Protein AF-A0A133UG66-F1 (afdb_monomer)

Mean predicted aligned error: 9.72 Å

Foldseek 3Di:
DPVVVVVVVVVLVVQLVVLVVDDLVVLVVLCVVLVHPPSPPDDSNRSSVSNSVSVPVSPPPPPPPPD

Secondary structure (DSSP, 8-state):
--HHHHHHHHHHHHHHHHHHTS-HHHHHHHHHHTT--SGGG--HHHHHHHHHHHTTTTTTGGGSS--

Solvent-accessible surface area (backbone atoms only — not comparable to full-atom values): 4239 Å² total; per-residue (Å²): 137,61,71,69,56,60,57,44,55,62,52,51,59,57,50,52,52,61,49,66,75,44,49,65,68,54,49,52,46,53,33,52,77,66,70,57,77,80,62,88,82,48,53,62,67,56,42,44,51,53,46,60,64,46,73,78,50,76,86,66,70,88,73,76,85,80,126

Organism: NCBI:txid1698263

Sequence (67 aa):
MEILEEVKERLETGKNQLLEERTVKELRQMAREKNLSGYSNLRKAELIDLISENCSKEEIRTRERAT

Radius of gyration: 13.73 Å; Cα contacts (8 Å, |Δi|>4): 33; chains: 1; bounding box: 37×26×31 Å

Nearest PDB structures (foldseek):
  2a8v-assembly2_B  TM=9.203E-01  e=1.591E+00  unclassified
  7x2r-assembly1_D  TM=9.008E-01  e=3.890E+00  Escherichia coli 'BL21-Gold(DE3)pLysS AG'
  1en7-assembly1_B  TM=8.277E-01  e=5.905E+00  Tequatrovirus T4

InterPro domains:
  IPR011112 Rho termination factor-like, N-terminal [PF07498] (19-58)
  IPR011112 Rho termination factor-like, N-terminal [SM00959] (18-60)
  IPR036269 Rho termination factor, N-terminal domain superfamily [SSF68912] (19-57)

pLDDT: mean 75.19, std 15.56, range [46.41, 91.69]

Structure (mmCIF, N/CA/C/O backbone):
data_AF-A0A133UG66-F1
#
_entry.id   AF-A0A133UG66-F1
#
loop_
_atom_site.group_PDB
_atom_site.id
_atom_site.type_symbol
_atom_site.label_atom_id
_atom_site.label_alt_id
_atom_site.label_comp_id
_atom_site.label_asym_id
_atom_site.label_entity_id
_atom_site.label_seq_id
_atom_site.pdbx_PDB_ins_code
_atom_site.Cartn_x
_atom_site.Cartn_y
_atom_site.Cartn_z
_atom_site.occupancy
_atom_site.B_iso_or_equiv
_atom_site.auth_seq_id
_atom_site.auth_comp_id
_atom_site.auth_asym_id
_atom_site.auth_atom_id
_atom_site.pdbx_PDB_model_num
ATOM 1 N N . MET A 1 1 ? -27.055 -0.379 8.431 1.00 52.38 1 MET A N 1
ATOM 2 C CA . MET A 1 1 ? -25.578 -0.413 8.513 1.00 52.38 1 MET A CA 1
ATOM 3 C C . MET A 1 1 ? -24.999 -0.094 7.129 1.00 52.38 1 MET A C 1
ATOM 5 O O . MET A 1 1 ? -24.117 -0.796 6.682 1.00 52.38 1 MET A O 1
ATOM 9 N N . GLU A 1 2 ? -25.495 0.954 6.452 1.00 59.28 2 GLU A N 1
ATOM 10 C CA . GLU A 1 2 ? -25.119 1.299 5.058 1.00 59.28 2 GLU A CA 1
ATOM 11 C C . GLU A 1 2 ? -24.146 2.485 4.977 1.00 59.28 2 GLU A C 1
ATOM 13 O O . GLU A 1 2 ? -23.289 2.535 4.106 1.00 59.28 2 GLU A O 1
ATOM 18 N N . ILE A 1 3 ? -24.201 3.409 5.944 1.00 65.94 3 ILE A N 1
ATOM 19 C CA . ILE A 1 3 ? -23.385 4.638 5.925 1.00 65.94 3 ILE A CA 1
ATOM 20 C C . ILE A 1 3 ? -21.881 4.332 6.053 1.00 65.94 3 ILE A C 1
ATOM 22 O O . ILE A 1 3 ? -21.047 5.058 5.520 1.00 65.94 3 ILE A O 1
ATOM 26 N N . LEU A 1 4 ? -21.515 3.256 6.755 1.00 57.97 4 LEU A N 1
ATOM 27 C CA . LEU A 1 4 ? -20.109 2.905 6.977 1.00 57.97 4 LEU A CA 1
ATOM 28 C C . LEU A 1 4 ? -19.433 2.317 5.733 1.00 57.97 4 LEU A C 1
ATOM 30 O O . LEU A 1 4 ? -18.225 2.474 5.596 1.00 57.97 4 LEU A O 1
ATOM 34 N N . GLU A 1 5 ? -20.178 1.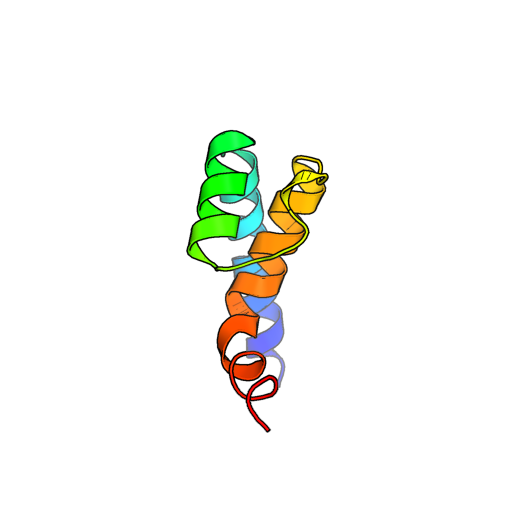661 4.843 1.00 59.97 5 GLU A N 1
ATOM 35 C CA . GLU A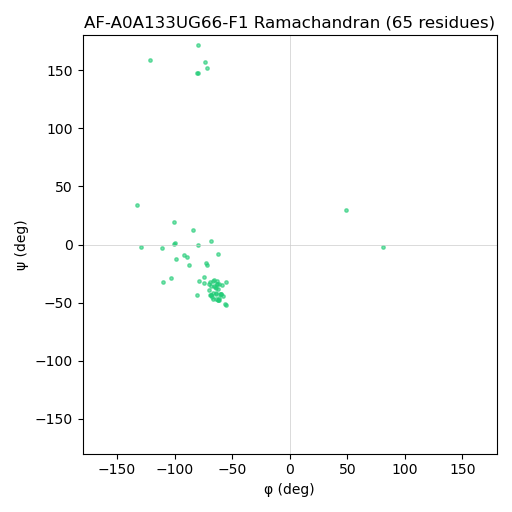 1 5 ? -19.610 1.009 3.657 1.00 59.97 5 GLU A CA 1
ATOM 36 C C . GLU A 1 5 ? -19.357 2.032 2.539 1.00 59.97 5 GLU A C 1
ATOM 38 O O . GLU A 1 5 ? -18.253 2.105 2.001 1.0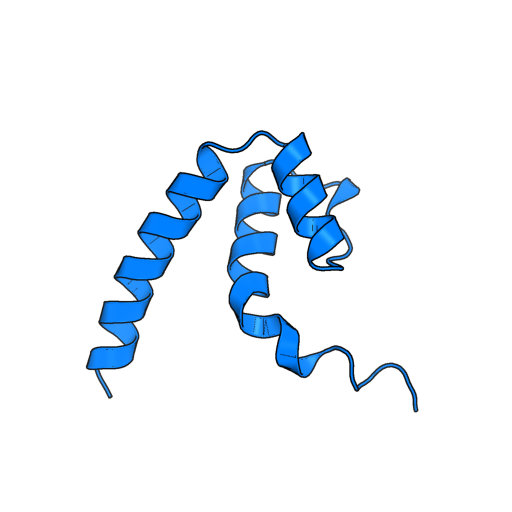0 59.97 5 GLU A O 1
ATOM 43 N N . GLU A 1 6 ? -20.306 2.942 2.313 1.00 60.97 6 GLU A N 1
ATOM 44 C CA . GLU A 1 6 ? -20.203 3.991 1.288 1.00 60.97 6 GLU A CA 1
ATOM 45 C C . GLU A 1 6 ? -19.132 5.055 1.615 1.00 60.97 6 GLU A C 1
ATOM 47 O O . GLU A 1 6 ? -18.407 5.539 0.741 1.00 60.97 6 GLU A O 1
ATOM 52 N N . VAL A 1 7 ? -18.963 5.406 2.897 1.00 66.81 7 VAL A N 1
ATOM 53 C CA . VAL A 1 7 ? -17.894 6.328 3.336 1.00 66.81 7 VAL A CA 1
ATOM 54 C C . VAL A 1 7 ? -16.512 5.682 3.209 1.00 66.81 7 VAL A C 1
ATOM 56 O O . VAL A 1 7 ? -15.529 6.370 2.919 1.00 66.81 7 VAL A O 1
ATOM 59 N N . LYS A 1 8 ? -16.423 4.364 3.400 1.00 65.06 8 LYS A N 1
ATOM 60 C CA . LYS A 1 8 ? -15.168 3.621 3.287 1.00 65.06 8 LYS A CA 1
ATOM 61 C C . LYS A 1 8 ? -14.675 3.585 1.842 1.00 65.06 8 LYS A C 1
ATOM 63 O O . LYS A 1 8 ? -13.507 3.883 1.607 1.00 65.06 8 LYS A O 1
ATOM 68 N N . GLU A 1 9 ? -15.569 3.344 0.887 1.00 62.12 9 GLU A N 1
ATOM 69 C CA . GLU A 1 9 ? -15.240 3.306 -0.542 1.00 62.12 9 GLU A CA 1
ATOM 70 C C . GLU A 1 9 ? -14.651 4.639 -1.040 1.00 62.12 9 GLU A C 1
ATOM 72 O O . GLU A 1 9 ? -13.612 4.657 -1.704 1.00 62.12 9 GLU A O 1
ATOM 77 N N . ARG A 1 10 ? -15.228 5.775 -0.613 1.00 65.50 10 ARG A N 1
ATOM 78 C CA . ARG A 1 10 ? -14.714 7.127 -0.921 1.00 65.50 10 ARG A CA 1
ATOM 79 C C . ARG A 1 10 ? -13.324 7.404 -0.343 1.00 65.50 10 ARG A C 1
ATOM 81 O O . ARG A 1 10 ? -12.540 8.143 -0.938 1.00 65.50 10 ARG A O 1
ATOM 88 N N . LEU A 1 11 ? -13.016 6.848 0.829 1.00 63.00 11 LEU A N 1
ATOM 89 C CA . LEU A 1 11 ? -11.708 7.002 1.472 1.00 63.00 11 LEU A CA 1
ATOM 90 C C . LEU A 1 11 ? -10.650 6.075 0.861 1.00 63.00 11 LEU A C 1
ATOM 92 O O . LEU A 1 11 ? -9.474 6.442 0.827 1.00 63.00 11 LEU A O 1
ATOM 96 N N . GLU A 1 12 ? -11.044 4.897 0.376 1.00 64.75 12 GLU A N 1
ATOM 97 C CA . GLU A 1 12 ? -10.131 3.952 -0.273 1.00 64.75 12 GLU A CA 1
ATOM 98 C C . GLU A 1 12 ? -9.657 4.458 -1.642 1.00 64.75 12 GLU A C 1
ATOM 100 O O . GLU A 1 12 ? -8.461 4.389 -1.935 1.00 64.75 12 GLU A O 1
ATOM 105 N N . THR A 1 13 ?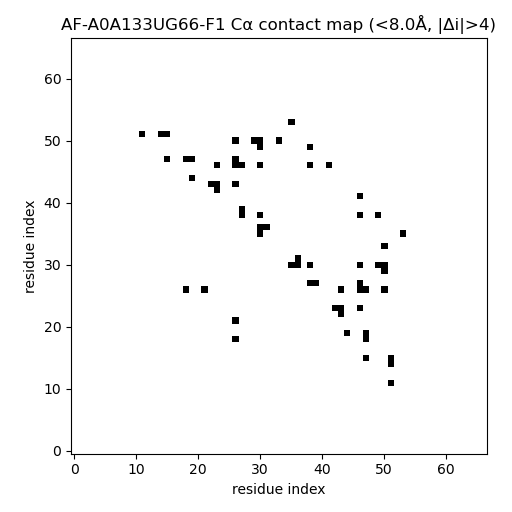 -10.530 5.091 -2.435 1.00 65.19 13 THR A N 1
ATOM 106 C CA . THR A 1 13 ? -10.135 5.638 -3.749 1.00 65.19 13 THR A CA 1
ATOM 107 C C . THR A 1 13 ? -9.098 6.757 -3.629 1.00 65.19 13 THR A C 1
ATOM 109 O O . THR A 1 13 ? -8.120 6.780 -4.377 1.00 65.19 13 THR A O 1
ATOM 112 N N . GLY A 1 14 ? -9.269 7.669 -2.665 1.00 68.25 14 GLY A N 1
ATOM 113 C CA . GLY A 1 14 ? -8.330 8.776 -2.447 1.00 68.25 14 GLY A CA 1
ATOM 114 C C . GLY A 1 14 ? -6.972 8.329 -1.893 1.00 68.25 14 GLY A C 1
ATOM 115 O O . GLY A 1 14 ? -5.935 8.888 -2.250 1.00 68.25 14 GLY A O 1
ATOM 116 N N . LYS A 1 15 ? -6.947 7.285 -1.054 1.00 72.75 15 LYS A N 1
ATOM 117 C CA . LYS A 1 15 ? -5.700 6.733 -0.499 1.00 72.75 15 LYS A CA 1
ATOM 118 C C . LYS A 1 15 ? -4.839 6.062 -1.563 1.00 72.75 15 LYS A C 1
ATOM 120 O O . LYS A 1 15 ? -3.632 6.293 -1.584 1.00 72.75 15 LYS A O 1
ATOM 125 N N . ASN A 1 16 ? -5.438 5.273 -2.453 1.00 76.69 16 ASN A N 1
ATOM 126 C CA . ASN A 1 16 ? -4.682 4.586 -3.499 1.00 76.69 16 ASN A CA 1
ATOM 127 C C . ASN A 1 16 ? -4.068 5.571 -4.503 1.00 76.69 16 ASN A C 1
ATOM 129 O O . ASN A 1 16 ? -2.934 5.368 -4.923 1.00 76.69 16 ASN A O 1
ATOM 133 N N . GLN A 1 17 ? -4.753 6.677 -4.819 1.00 78.81 17 GLN A N 1
ATOM 134 C CA . GLN A 1 17 ? -4.201 7.735 -5.676 1.00 78.81 17 GLN A CA 1
ATOM 135 C C . GLN A 1 17 ? -2.940 8.367 -5.068 1.00 78.81 17 GLN A C 1
ATOM 137 O O . GLN A 1 17 ? -1.914 8.455 -5.737 1.00 78.81 17 GLN A O 1
ATOM 142 N N . LEU A 1 18 ? -2.972 8.706 -3.775 1.00 81.56 18 LEU A N 1
ATOM 143 C CA . LEU A 1 18 ? -1.806 9.254 -3.072 1.00 81.56 18 LEU A CA 1
ATOM 144 C C . LEU A 1 18 ? -0.633 8.267 -3.010 1.00 81.56 18 LEU A C 1
ATOM 146 O O . LEU A 1 18 ? 0.523 8.682 -3.034 1.00 81.56 18 LEU A O 1
ATOM 150 N N . LEU A 1 19 ? -0.913 6.965 -2.903 1.00 85.00 19 LEU A N 1
ATOM 151 C CA . LEU A 1 19 ? 0.108 5.915 -2.908 1.00 85.00 19 LEU A CA 1
ATOM 152 C C . LEU A 1 19 ? 0.672 5.672 -4.322 1.00 85.00 19 LEU A C 1
ATOM 154 O O . LEU A 1 19 ? 1.863 5.404 -4.469 1.00 85.00 19 LEU A O 1
ATOM 158 N N . GLU A 1 20 ? -0.143 5.824 -5.367 1.00 84.56 20 GLU A N 1
ATOM 159 C CA . GLU A 1 20 ? 0.289 5.771 -6.769 1.00 84.56 20 GLU A CA 1
ATOM 160 C C . GLU A 1 20 ? 1.211 6.941 -7.145 1.00 84.56 20 GLU A C 1
ATOM 162 O O . GLU A 1 20 ? 2.128 6.770 -7.947 1.00 84.56 20 GLU A O 1
ATOM 167 N N . GLU A 1 21 ? 1.049 8.117 -6.545 1.00 88.00 21 GLU A N 1
ATOM 168 C CA . GLU A 1 21 ? 1.969 9.243 -6.763 1.00 88.00 21 GLU A CA 1
ATOM 169 C C . GLU A 1 21 ? 3.338 9.033 -6.097 1.00 88.00 21 GLU A C 1
ATOM 171 O O . GLU A 1 21 ? 4.323 9.681 -6.459 1.00 88.00 21 GLU A O 1
ATOM 176 N N . ARG A 1 22 ? 3.433 8.097 -5.144 1.00 88.50 22 ARG A N 1
ATOM 177 C CA . ARG A 1 22 ? 4.681 7.791 -4.443 1.00 88.50 22 ARG A CA 1
ATOM 178 C C . ARG A 1 22 ? 5.585 6.889 -5.258 1.00 88.50 22 ARG A C 1
ATOM 180 O O . ARG A 1 22 ? 5.180 5.986 -5.995 1.00 88.50 22 ARG A O 1
ATOM 187 N N . THR A 1 23 ? 6.879 7.103 -5.069 1.00 91.56 23 THR A N 1
ATOM 188 C CA . THR A 1 23 ? 7.891 6.238 -5.660 1.00 91.56 23 THR A CA 1
ATOM 189 C C . THR A 1 23 ? 7.952 4.892 -4.940 1.00 91.56 23 THR A C 1
ATOM 191 O O . THR A 1 23 ? 7.648 4.765 -3.757 1.00 91.56 23 THR A O 1
ATOM 194 N N . VAL A 1 24 ? 8.458 3.867 -5.630 1.00 90.69 24 VAL A N 1
ATOM 195 C CA . VAL A 1 24 ? 8.692 2.536 -5.039 1.00 90.69 24 VAL A CA 1
ATOM 196 C C . VAL A 1 24 ? 9.577 2.610 -3.783 1.00 90.69 24 VAL A C 1
ATOM 198 O O . VAL A 1 24 ? 9.406 1.810 -2.867 1.00 90.69 24 VAL A O 1
ATOM 201 N N . LYS A 1 25 ? 10.521 3.560 -3.720 1.00 91.19 25 LYS A N 1
ATOM 202 C CA . LYS A 1 25 ? 11.371 3.768 -2.536 1.00 91.19 25 LYS A CA 1
ATOM 203 C C . LYS A 1 25 ? 10.560 4.270 -1.343 1.00 91.19 25 LYS A C 1
ATOM 205 O O . LYS A 1 25 ? 10.693 3.710 -0.261 1.00 91.19 25 LYS A O 1
ATOM 210 N N . GLU A 1 26 ? 9.712 5.272 -1.556 1.00 91.31 26 GLU A N 1
ATOM 211 C CA . GLU A 1 26 ? 8.828 5.807 -0.517 1.00 91.31 26 GLU A CA 1
ATOM 212 C C . GLU A 1 26 ? 7.814 4.763 -0.052 1.00 91.31 26 GLU A C 1
ATOM 214 O O . GLU A 1 26 ? 7.638 4.583 1.146 1.00 91.31 26 GLU A O 1
ATOM 219 N N . LEU A 1 27 ? 7.224 3.993 -0.969 1.00 91.38 27 LEU A N 1
ATOM 220 C CA . LEU A 1 27 ? 6.313 2.904 -0.612 1.00 91.38 27 LEU A CA 1
ATOM 221 C C .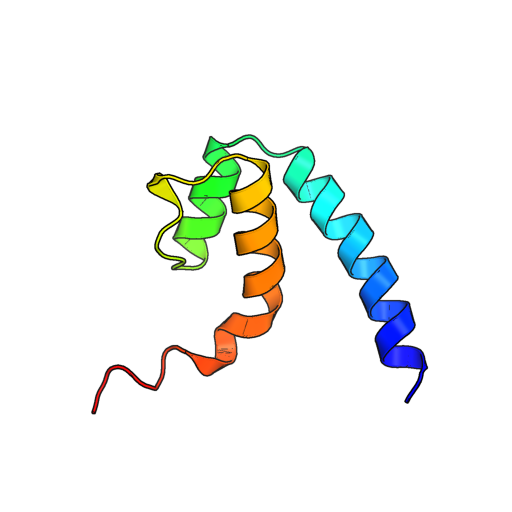 LEU A 1 27 ? 7.008 1.840 0.253 1.00 91.38 27 LEU A C 1
ATOM 223 O O . LEU A 1 27 ? 6.467 1.404 1.265 1.00 91.38 27 LEU A O 1
ATOM 227 N N . ARG A 1 28 ? 8.249 1.457 -0.071 1.00 91.31 28 ARG A N 1
ATOM 228 C CA . ARG A 1 28 ? 9.036 0.545 0.782 1.00 91.31 28 ARG A CA 1
ATOM 229 C C . ARG A 1 28 ? 9.350 1.154 2.144 1.00 91.31 28 ARG A C 1
ATOM 231 O O . ARG A 1 28 ? 9.355 0.431 3.136 1.00 91.31 28 ARG A O 1
ATOM 238 N N . GLN A 1 29 ? 9.617 2.456 2.198 1.00 91.50 29 GLN A N 1
ATOM 239 C CA . GLN A 1 29 ? 9.829 3.156 3.460 1.00 91.50 29 GLN A CA 1
ATOM 240 C C . GLN A 1 29 ? 8.559 3.137 4.311 1.00 91.50 29 GLN A C 1
ATOM 242 O O . GLN A 1 29 ? 8.631 2.716 5.458 1.00 91.50 29 GLN A O 1
ATOM 247 N N . MET A 1 30 ? 7.400 3.451 3.733 1.00 88.62 30 MET A N 1
ATOM 248 C CA . MET A 1 30 ? 6.111 3.374 4.423 1.00 88.62 30 MET A CA 1
ATOM 249 C C . MET A 1 30 ? 5.811 1.953 4.913 1.00 88.62 30 MET A C 1
ATOM 251 O O . MET A 1 30 ? 5.378 1.768 6.047 1.00 88.62 30 MET A O 1
ATOM 255 N N . ALA A 1 31 ? 6.083 0.932 4.094 1.00 89.06 31 ALA A N 1
ATOM 256 C CA . ALA A 1 31 ? 5.936 -0.465 4.498 1.00 89.06 31 ALA A CA 1
ATOM 257 C C . ALA A 1 31 ? 6.868 -0.830 5.667 1.00 89.06 31 ALA A C 1
ATOM 259 O O . ALA A 1 31 ? 6.466 -1.554 6.575 1.00 89.06 31 ALA A O 1
ATOM 260 N N . ARG A 1 32 ? 8.096 -0.298 5.680 1.00 88.56 32 ARG A N 1
ATOM 261 C CA . ARG A 1 32 ? 9.047 -0.469 6.784 1.00 88.56 32 ARG A CA 1
ATOM 262 C C . ARG A 1 32 ? 8.592 0.246 8.055 1.00 88.56 32 ARG A C 1
ATOM 264 O O . ARG A 1 32 ? 8.680 -0.343 9.126 1.00 88.56 32 ARG A O 1
ATOM 271 N N . GLU A 1 33 ? 8.120 1.485 7.947 1.00 87.44 33 GLU A N 1
ATOM 272 C CA . GLU A 1 33 ? 7.599 2.269 9.077 1.00 87.44 33 GLU A CA 1
ATOM 273 C C . GLU A 1 33 ? 6.381 1.593 9.715 1.00 87.44 33 GLU A C 1
ATOM 275 O O . GLU A 1 33 ? 6.228 1.608 10.932 1.00 87.44 33 GLU A O 1
ATOM 280 N N . LYS A 1 34 ? 5.575 0.915 8.895 1.00 83.44 34 LYS A N 1
ATOM 281 C CA . LYS A 1 34 ? 4.434 0.086 9.304 1.00 83.44 34 LYS A CA 1
ATOM 282 C C . LYS A 1 34 ? 4.804 -1.345 9.706 1.00 83.44 34 LYS A C 1
ATOM 284 O O . LYS A 1 34 ? 3.939 -2.208 9.773 1.00 83.44 34 LYS A O 1
ATOM 289 N N . ASN A 1 35 ? 6.094 -1.639 9.895 1.00 85.38 35 ASN A N 1
ATOM 290 C CA . ASN A 1 35 ? 6.600 -2.968 10.266 1.00 85.38 35 ASN A CA 1
ATOM 291 C C . ASN A 1 35 ? 6.051 -4.125 9.401 1.00 85.38 35 ASN A C 1
ATOM 293 O O . ASN A 1 35 ? 5.940 -5.268 9.856 1.00 85.38 35 ASN A O 1
ATOM 297 N N . LEU A 1 36 ? 5.719 -3.851 8.136 1.00 85.31 36 LEU A N 1
ATOM 298 C CA . LEU A 1 36 ? 5.228 -4.863 7.210 1.00 85.31 36 LEU A CA 1
ATOM 299 C C . LEU A 1 36 ? 6.387 -5.781 6.826 1.00 85.31 36 LEU A C 1
ATOM 301 O O . LEU A 1 36 ? 7.549 -5.387 6.821 1.00 85.31 36 LEU A O 1
ATOM 305 N N . SER A 1 37 ? 6.090 -7.030 6.497 1.00 84.38 37 SER A N 1
ATOM 306 C CA . SER A 1 37 ? 7.092 -8.007 6.058 1.00 84.38 37 SER A CA 1
ATOM 307 C C . SER A 1 37 ? 6.736 -8.524 4.668 1.00 84.38 37 SER A C 1
ATOM 309 O O . SER A 1 37 ? 5.604 -8.377 4.219 1.00 84.38 37 SER A O 1
ATOM 311 N N . GLY A 1 38 ? 7.720 -9.058 3.941 1.00 85.94 38 GLY A N 1
ATOM 312 C CA . GLY A 1 38 ? 7.517 -9.559 2.574 1.00 85.94 38 GLY A CA 1
ATOM 313 C C . GLY A 1 38 ? 7.522 -8.490 1.473 1.00 85.94 38 GLY A C 1
ATOM 314 O O . GLY A 1 38 ? 7.485 -8.840 0.299 1.00 85.94 38 GLY A O 1
ATOM 315 N N . TYR A 1 39 ? 7.664 -7.203 1.811 1.00 89.69 39 TYR A N 1
ATOM 316 C CA . TYR A 1 39 ? 7.605 -6.098 0.843 1.00 89.69 39 TYR A CA 1
ATOM 317 C C . TYR A 1 39 ? 8.837 -5.977 -0.078 1.00 89.69 39 TYR A C 1
ATOM 319 O O . TYR A 1 39 ? 8.790 -5.293 -1.101 1.00 89.69 39 TYR A O 1
ATOM 327 N N . SER A 1 40 ? 9.960 -6.626 0.248 1.00 85.44 40 SER A N 1
ATOM 328 C CA . SER A 1 40 ? 11.219 -6.505 -0.507 1.00 85.44 40 SER A CA 1
ATOM 329 C C . SER A 1 40 ? 11.123 -7.016 -1.949 1.00 85.44 40 SER A C 1
ATOM 331 O O . SER A 1 40 ? 11.749 -6.437 -2.834 1.00 85.44 40 SER A O 1
ATOM 333 N N . ASN A 1 41 ? 10.282 -8.018 -2.210 1.00 88.44 41 ASN A N 1
ATOM 334 C CA . ASN A 1 41 ? 10.110 -8.607 -3.544 1.00 88.44 41 ASN A CA 1
ATOM 335 C C . ASN A 1 41 ? 8.866 -8.089 -4.284 1.00 88.44 41 ASN A C 1
ATOM 337 O O . ASN A 1 41 ? 8.598 -8.511 -5.406 1.00 88.44 41 ASN A O 1
ATOM 341 N N . LEU A 1 42 ? 8.109 -7.175 -3.671 1.00 90.88 42 LEU A N 1
ATOM 342 C CA . LEU A 1 42 ? 6.865 -6.666 -4.235 1.00 90.88 42 LEU A CA 1
ATOM 343 C C . LEU A 1 42 ? 7.106 -5.597 -5.306 1.00 90.88 42 LEU A C 1
ATOM 345 O O . LEU A 1 42 ? 8.073 -4.820 -5.262 1.00 90.88 42 LEU A O 1
ATOM 349 N N . ARG A 1 43 ? 6.194 -5.579 -6.284 1.00 91.69 43 ARG A N 1
ATOM 350 C CA . ARG A 1 43 ? 6.081 -4.528 -7.303 1.00 91.69 43 ARG A CA 1
ATOM 351 C C . ARG A 1 43 ? 5.353 -3.317 -6.721 1.00 91.69 43 ARG A C 1
ATOM 353 O O . ARG A 1 43 ? 4.838 -3.370 -5.613 1.00 91.69 43 ARG A O 1
ATOM 360 N N . LYS A 1 44 ? 5.324 -2.211 -7.467 1.00 89.44 44 LYS A N 1
ATOM 361 C CA . LYS A 1 44 ? 4.694 -0.964 -7.013 1.00 89.44 44 LYS A CA 1
ATOM 362 C C . LYS A 1 44 ? 3.226 -1.168 -6.613 1.00 89.44 44 LYS A C 1
ATOM 364 O O . LYS A 1 44 ? 2.890 -0.830 -5.492 1.00 89.44 44 LYS A O 1
ATOM 369 N N . ALA A 1 45 ? 2.414 -1.770 -7.485 1.00 89.50 45 ALA A N 1
ATOM 370 C CA . ALA A 1 45 ? 1.004 -2.058 -7.204 1.00 89.50 45 ALA A CA 1
ATOM 371 C C . ALA A 1 45 ? 0.841 -2.911 -5.933 1.00 89.50 45 ALA A C 1
ATOM 373 O O . ALA A 1 45 ? 0.199 -2.492 -4.983 1.00 89.50 45 ALA A O 1
ATOM 374 N N . GLU A 1 46 ? 1.5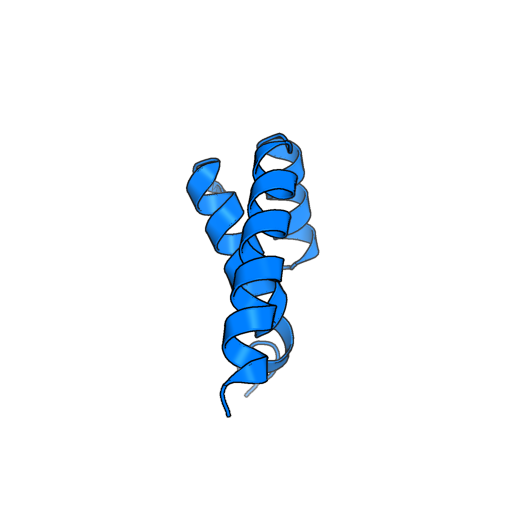77 -4.020 -5.846 1.00 89.62 46 GLU A N 1
ATOM 375 C CA . GLU A 1 46 ? 1.572 -4.899 -4.669 1.00 89.62 46 GLU A CA 1
ATOM 376 C C . GLU A 1 46 ? 1.993 -4.189 -3.365 1.00 89.62 46 GLU A C 1
ATOM 378 O O . GLU A 1 46 ? 1.498 -4.505 -2.288 1.00 89.62 46 GLU A O 1
ATOM 383 N N . LEU A 1 47 ? 2.929 -3.230 -3.432 1.00 90.56 47 LEU A N 1
ATOM 384 C CA . LEU A 1 47 ? 3.298 -2.403 -2.279 1.00 90.56 47 LEU A CA 1
ATOM 385 C C . LEU A 1 47 ? 2.140 -1.498 -1.854 1.00 90.56 47 LEU A C 1
ATOM 387 O O . LEU A 1 47 ? 1.906 -1.348 -0.658 1.00 90.56 47 LEU A O 1
ATOM 391 N N . ILE A 1 48 ? 1.440 -0.896 -2.816 1.00 90.56 48 ILE A N 1
ATOM 392 C CA . ILE A 1 48 ? 0.283 -0.030 -2.569 1.00 90.56 48 ILE A CA 1
ATOM 393 C C . ILE A 1 48 ? -0.827 -0.838 -1.903 1.00 90.56 48 ILE 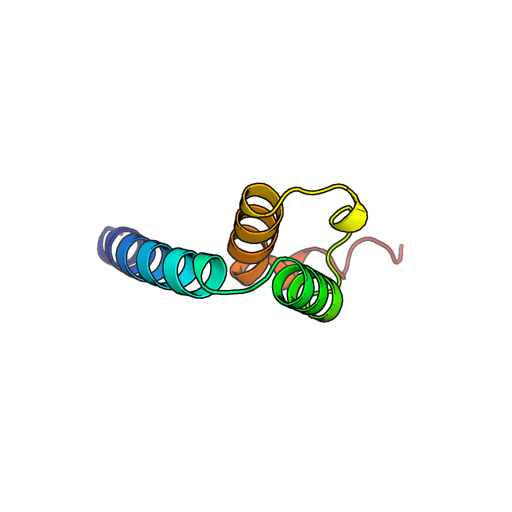A C 1
ATOM 395 O O . ILE A 1 48 ? -1.316 -0.418 -0.856 1.00 90.56 48 ILE A O 1
ATOM 399 N N . ASP A 1 49 ? -1.139 -2.019 -2.435 1.00 88.81 49 ASP A N 1
ATOM 400 C CA . ASP A 1 49 ? -2.151 -2.917 -1.876 1.00 88.81 49 ASP A CA 1
ATOM 401 C C . ASP A 1 49 ? -1.774 -3.351 -0.458 1.00 88.81 49 ASP A C 1
ATOM 403 O O . ASP A 1 49 ? -2.559 -3.186 0.476 1.00 88.81 49 ASP A O 1
ATOM 407 N N . LEU A 1 50 ? -0.527 -3.789 -0.246 1.00 87.88 50 LEU A N 1
ATOM 408 C CA . LEU A 1 50 ? -0.043 -4.189 1.075 1.00 87.88 50 LEU A CA 1
ATOM 409 C C . LEU A 1 50 ? -0.160 -3.047 2.098 1.00 87.88 50 LEU A C 1
ATOM 411 O O . LEU A 1 50 ? -0.588 -3.268 3.235 1.00 87.88 50 LEU A O 1
ATOM 415 N N . ILE A 1 51 ? 0.231 -1.830 1.713 1.00 88.31 51 ILE A N 1
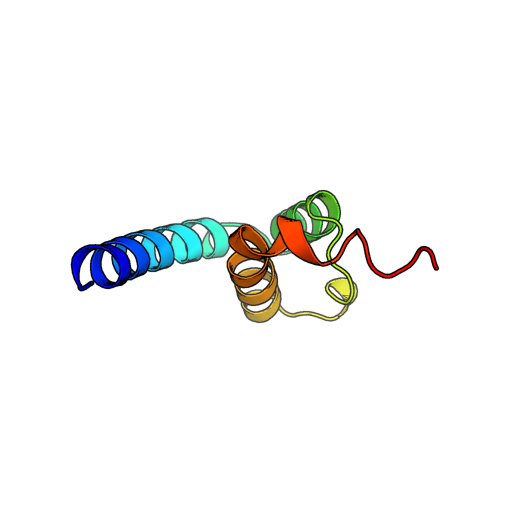ATOM 416 C CA . ILE A 1 51 ? 0.178 -0.650 2.582 1.00 88.31 51 ILE A CA 1
ATOM 417 C C . ILE A 1 51 ? -1.272 -0.245 2.845 1.00 88.31 51 ILE A C 1
ATOM 419 O O . ILE A 1 51 ? -1.608 0.038 3.994 1.00 88.31 51 ILE A O 1
ATOM 423 N N . SER A 1 52 ? -2.124 -0.239 1.818 1.00 86.12 52 SER A N 1
ATOM 424 C CA . SER A 1 52 ? -3.542 0.119 1.912 1.00 86.12 52 SER A CA 1
ATOM 425 C C . SER A 1 52 ? -4.292 -0.851 2.827 1.00 86.12 52 SER A C 1
ATOM 427 O O . SER A 1 52 ? -4.929 -0.432 3.796 1.00 86.12 52 SER A O 1
ATOM 429 N N . GLU A 1 53 ? -4.089 -2.155 2.632 1.00 84.50 53 GLU A N 1
ATOM 430 C CA . GLU A 1 53 ? -4.712 -3.204 3.435 1.00 84.50 53 GLU A CA 1
ATOM 431 C C . GLU A 1 53 ? -4.273 -3.205 4.901 1.00 84.50 53 GLU A C 1
ATOM 433 O O . GLU A 1 53 ? -5.075 -3.513 5.789 1.00 84.50 53 GLU A O 1
ATOM 438 N N . ASN A 1 54 ? -3.002 -2.901 5.177 1.00 80.88 54 ASN A N 1
ATOM 439 C CA . ASN A 1 54 ? -2.477 -2.900 6.544 1.00 80.88 54 ASN A CA 1
ATOM 440 C C . ASN A 1 54 ? -2.627 -1.540 7.237 1.00 80.88 54 ASN A C 1
ATOM 442 O O . ASN A 1 54 ? -2.532 -1.476 8.459 1.00 80.88 54 ASN A O 1
ATOM 446 N N . CYS A 1 55 ? -2.986 -0.475 6.513 1.00 67.12 55 CYS A N 1
ATOM 447 C CA . CYS A 1 55 ? -3.308 0.834 7.088 1.00 67.12 55 CYS A CA 1
ATOM 448 C C . CYS A 1 55 ? -4.534 0.819 8.025 1.00 67.12 55 CYS A C 1
ATOM 450 O O . CYS A 1 55 ? -4.812 1.823 8.675 1.00 67.12 55 CYS A O 1
ATOM 452 N N . SER A 1 56 ? -5.276 -0.292 8.103 1.00 56.12 56 SER A N 1
ATOM 453 C CA . SER A 1 56 ? -6.426 -0.455 9.008 1.00 56.12 56 SER A CA 1
ATOM 454 C C . SER A 1 56 ? -6.390 -1.728 9.865 1.00 56.12 56 SER A C 1
ATOM 456 O O . SER A 1 56 ? -7.287 -1.923 10.677 1.00 56.12 56 SER A O 1
ATOM 458 N N . LYS A 1 57 ? -5.377 -2.595 9.715 1.00 50.03 57 LYS A N 1
ATOM 459 C CA . LYS A 1 57 ? -5.307 -3.914 10.387 1.00 50.03 57 LYS A CA 1
ATOM 460 C C 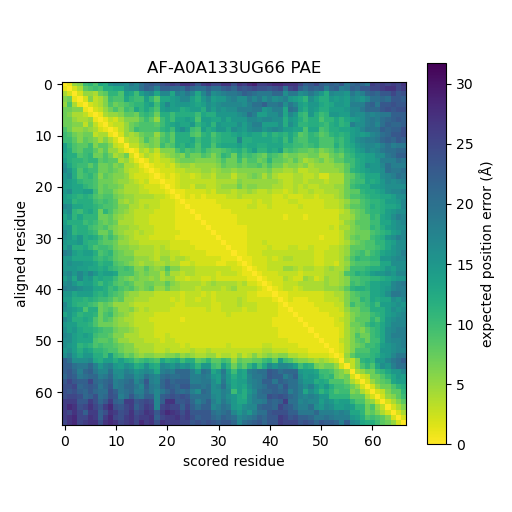. LYS A 1 57 ? -4.215 -4.009 11.472 1.00 50.03 57 LYS A C 1
ATOM 462 O O . LYS A 1 57 ? -4.111 -5.045 12.128 1.00 50.03 57 LYS A O 1
ATOM 467 N N . GLU A 1 58 ? -3.413 -2.959 11.679 1.00 52.53 58 GLU A N 1
ATOM 468 C CA . GLU A 1 58 ? -2.243 -2.957 12.584 1.00 52.53 58 GLU A CA 1
ATOM 469 C C . GLU A 1 58 ? -2.551 -3.050 14.093 1.00 52.53 58 GLU A C 1
ATOM 471 O O . GLU A 1 58 ? -1.624 -3.076 14.895 1.00 52.53 58 GLU A O 1
ATOM 476 N N . GLU A 1 59 ? -3.810 -3.185 14.514 1.00 50.62 59 GLU A N 1
ATOM 477 C CA . GLU A 1 59 ? -4.138 -3.309 15.943 1.00 50.62 59 GLU A CA 1
ATOM 478 C C . GLU A 1 59 ? -4.203 -4.764 16.454 1.00 50.62 59 GLU A C 1
ATOM 480 O O . GLU A 1 59 ? -4.275 -4.987 17.660 1.00 50.62 59 GLU A O 1
ATOM 485 N N . ILE A 1 60 ? -4.148 -5.778 15.571 1.00 51.50 60 ILE A N 1
ATOM 486 C CA . ILE A 1 60 ? -4.481 -7.170 15.955 1.00 51.50 60 ILE A CA 1
ATOM 487 C C . ILE A 1 60 ? -3.271 -8.128 15.984 1.00 51.50 60 ILE A C 1
ATOM 489 O O . ILE A 1 60 ? -3.224 -9.027 16.819 1.00 51.50 60 ILE A O 1
ATOM 493 N N . ARG A 1 61 ? -2.248 -7.963 15.131 1.00 49.91 61 ARG A N 1
ATOM 494 C CA . ARG A 1 61 ? -1.215 -9.014 14.938 1.00 49.91 61 ARG A CA 1
ATOM 495 C C . ARG A 1 61 ? -0.015 -8.981 15.888 1.00 49.91 61 ARG A C 1
ATOM 497 O O . ARG A 1 61 ? 0.683 -9.986 16.005 1.00 49.91 61 ARG A O 1
ATOM 504 N N . THR A 1 62 ? 0.259 -7.876 16.573 1.00 48.81 62 THR A N 1
ATOM 505 C CA . THR A 1 62 ? 1.458 -7.747 17.427 1.00 48.81 62 THR A CA 1
ATOM 506 C C . THR A 1 62 ? 1.331 -8.416 18.801 1.00 48.81 62 THR A C 1
ATOM 508 O O . THR A 1 62 ? 2.304 -8.428 19.550 1.00 48.81 62 THR A O 1
ATOM 511 N N . ARG A 1 63 ? 0.188 -9.044 19.125 1.00 52.25 63 ARG A N 1
ATOM 512 C CA . ARG A 1 63 ? -0.027 -9.754 20.401 1.00 52.25 63 ARG A CA 1
ATOM 513 C C . ARG A 1 63 ? 0.156 -11.279 20.368 1.00 52.25 63 ARG A C 1
ATOM 515 O O . ARG A 1 63 ? 0.270 -11.861 21.437 1.00 52.25 63 ARG A O 1
ATOM 522 N N . GLU A 1 64 ? 0.250 -11.930 19.204 1.00 53.56 64 GLU A N 1
ATOM 523 C CA . GLU A 1 64 ? 0.224 -13.411 19.124 1.00 53.56 64 GLU A CA 1
ATOM 524 C C . GLU A 1 64 ? 1.594 -14.104 18.953 1.00 53.56 64 GLU A C 1
ATOM 526 O O . GLU A 1 64 ? 1.655 -15.327 18.904 1.00 53.56 64 GLU A O 1
ATOM 531 N N . ARG A 1 65 ? 2.719 -13.372 18.892 1.00 49.97 65 ARG A N 1
ATOM 532 C CA . ARG A 1 65 ? 4.075 -13.974 18.786 1.00 49.97 65 ARG A CA 1
ATOM 533 C C . ARG A 1 65 ? 4.865 -14.032 20.106 1.00 49.97 65 ARG A C 1
ATOM 535 O O . ARG A 1 65 ? 6.088 -14.130 20.061 1.00 49.97 65 ARG A O 1
ATOM 542 N N . ALA A 1 66 ? 4.204 -13.928 21.260 1.00 46.62 66 ALA A N 1
ATOM 543 C CA . ALA A 1 66 ? 4.870 -13.907 22.572 1.00 46.62 66 ALA A CA 1
ATOM 544 C C . ALA A 1 66 ? 4.241 -14.849 23.621 1.00 46.62 66 ALA A C 1
ATOM 546 O O . ALA A 1 66 ? 4.256 -14.538 24.811 1.00 46.62 66 ALA A O 1
ATOM 547 N N . THR A 1 67 ? 3.717 -15.996 23.187 1.00 46.41 67 THR A N 1
ATOM 548 C CA . THR A 1 67 ? 3.401 -17.148 24.056 1.00 46.41 67 THR A CA 1
ATOM 549 C C . THR A 1 67 ? 4.220 -18.338 23.603 1.00 46.41 67 THR A C 1
ATOM 551 O O . THR A 1 67 ? 4.719 -19.062 24.488 1.00 46.41 67 THR A O 1
#